Protein AF-A0A3B8RZ38-F1 (afdb_monomer)

Secondary structure (DSSP, 8-state):
---TT-----GGGGS--GGG------------S-TTHHHHHHHHHHTT-HHHHHHHHHHHHHHHHHHHHHHHHHIIIIIS-TTTT----HHHHHTT-SSS----TTS--

Nearest PDB structures (foldseek):
  1k7y-assembly1_A  TM=9.622E-01  e=1.529E-07  Escherichia coli
  6bm6-assembly1_A  TM=9.733E-01  e=4.211E-07  Escherichia coli K-12
  2o2k-assembly1_A  TM=9.780E-01  e=8.794E-06  Homo sapiens
  2o2k-assembly1_B  TM=9.761E-01  e=1.233E-05  Homo sapiens
  7pnw-assembly1_2  TM=3.526E-01  e=6.456E+00  Mus musculus

Mean predicted aligned error: 5.29 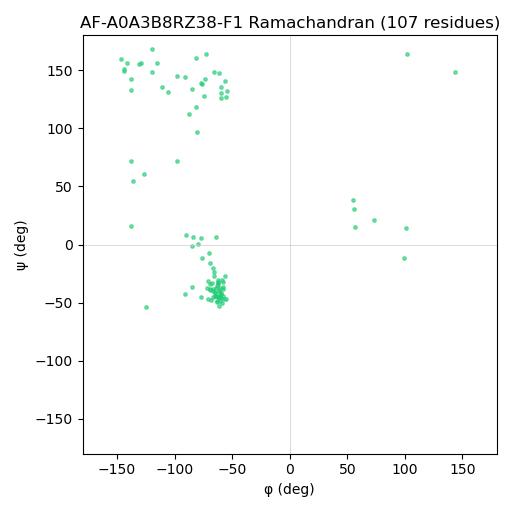Å

Sequence (109 aa):
EKAQDSHNLALADYIAPKESRLKDYIGAFAVTAGIGIERIVQQFEKDYDDYNSIMMKALADRLAEAFAEHLHELVRKKYWGYSSEENLSSDELIKETYQGIRPAPGYPA

Structure (mmCIF, N/CA/C/O backbone):
data_AF-A0A3B8RZ38-F1
#
_entry.id   AF-A0A3B8RZ38-F1
#
loop_
_atom_site.group_PDB
_atom_site.id
_atom_site.type_symbol
_atom_site.label_atom_id
_atom_site.label_alt_id
_atom_site.label_comp_id
_atom_site.label_asym_id
_atom_site.label_entity_id
_atom_site.label_seq_id
_atom_site.pdbx_PDB_ins_code
_atom_site.Cartn_x
_atom_site.Cartn_y
_atom_site.Cartn_z
_atom_site.occupancy
_atom_site.B_iso_or_equiv
_atom_site.auth_seq_id
_atom_site.auth_comp_id
_atom_site.auth_asym_id
_atom_site.auth_atom_id
_atom_site.pdbx_PDB_model_num
ATOM 1 N N . GLU A 1 1 ? 17.389 25.235 0.424 1.00 42.06 1 GLU A N 1
ATOM 2 C CA . GLU A 1 1 ? 18.098 25.403 -0.862 1.00 42.06 1 GLU A CA 1
ATOM 3 C C . GLU A 1 1 ? 17.928 24.136 -1.684 1.00 42.06 1 GLU A C 1
ATOM 5 O O . GLU A 1 1 ? 18.122 23.061 -1.130 1.00 42.06 1 GLU A O 1
ATOM 10 N N . LYS A 1 2 ? 17.509 24.228 -2.954 1.00 44.75 2 LYS A N 1
ATOM 11 C CA . LYS A 1 2 ? 17.605 23.084 -3.874 1.00 44.75 2 LYS A CA 1
ATOM 12 C C . LYS A 1 2 ? 19.077 22.939 -4.257 1.00 44.75 2 LYS A C 1
ATOM 14 O O . LYS A 1 2 ? 19.687 23.928 -4.660 1.00 44.75 2 LYS A O 1
ATOM 19 N N . ALA A 1 3 ? 19.642 21.743 -4.097 1.00 55.91 3 ALA A N 1
ATOM 20 C CA . ALA A 1 3 ? 20.973 21.442 -4.609 1.00 55.91 3 ALA A CA 1
ATOM 21 C C . ALA A 1 3 ? 21.002 21.731 -6.118 1.00 55.91 3 ALA A C 1
ATOM 23 O O . ALA A 1 3 ? 20.026 21.468 -6.819 1.00 55.91 3 ALA A O 1
ATOM 24 N N . GLN A 1 4 ? 22.109 22.294 -6.597 1.00 56.56 4 GLN A N 1
ATOM 25 C CA . GLN A 1 4 ? 22.269 22.950 -7.902 1.00 56.56 4 GLN A CA 1
ATOM 26 C C . GLN A 1 4 ? 22.102 22.024 -9.132 1.00 56.56 4 GLN A C 1
ATOM 28 O O . GLN A 1 4 ? 22.286 22.476 -10.255 1.00 56.56 4 GLN A O 1
ATOM 33 N N . ASP A 1 5 ? 21.705 20.766 -8.913 1.00 62.06 5 ASP A N 1
ATOM 34 C CA . ASP A 1 5 ? 21.563 19.693 -9.905 1.00 62.06 5 ASP A CA 1
ATOM 35 C C . ASP A 1 5 ? 20.274 18.854 -9.707 1.00 62.06 5 ASP A C 1
ATOM 37 O O . ASP A 1 5 ? 20.145 17.745 -10.219 1.00 62.06 5 ASP A O 1
ATOM 41 N N . SER A 1 6 ? 19.294 19.337 -8.923 1.00 70.88 6 SER A N 1
ATOM 42 C CA . SER A 1 6 ? 18.049 18.583 -8.698 1.00 70.88 6 SER A CA 1
ATOM 43 C C . SER A 1 6 ? 17.058 18.776 -9.851 1.00 70.88 6 SER A C 1
ATOM 45 O O . SER A 1 6 ? 16.563 19.888 -10.064 1.00 70.88 6 SER A O 1
ATOM 47 N N . HIS A 1 7 ? 16.702 17.697 -10.545 1.00 81.00 7 HIS A N 1
ATOM 48 C CA . HIS A 1 7 ? 15.596 17.698 -11.504 1.00 81.00 7 HIS A CA 1
ATOM 49 C C . HIS A 1 7 ? 14.260 18.035 -10.819 1.00 81.00 7 HIS A C 1
ATOM 51 O O . HIS A 1 7 ? 14.031 17.696 -9.657 1.00 81.00 7 HIS A O 1
ATOM 57 N N . ASN A 1 8 ? 13.357 18.702 -11.544 1.00 89.19 8 ASN A N 1
ATOM 58 C CA . ASN A 1 8 ? 11.964 18.817 -11.115 1.00 89.19 8 ASN A CA 1
ATOM 59 C C . ASN A 1 8 ? 11.260 17.514 -11.490 1.00 89.19 8 ASN A C 1
ATOM 61 O O . ASN A 1 8 ? 10.877 17.347 -12.642 1.00 89.19 8 ASN A O 1
ATOM 65 N N . LEU A 1 9 ? 11.160 16.601 -10.529 1.00 90.25 9 LEU A N 1
ATOM 66 C CA . LEU A 1 9 ? 10.584 15.279 -10.743 1.00 90.25 9 LEU A CA 1
ATOM 67 C C . LEU A 1 9 ? 9.055 15.343 -10.786 1.00 90.25 9 LEU A C 1
ATOM 69 O O . LEU A 1 9 ? 8.427 16.024 -9.971 1.00 90.25 9 LEU A O 1
ATOM 73 N N . ALA A 1 10 ? 8.466 14.587 -11.707 1.00 92.88 10 ALA A N 1
ATOM 74 C CA . ALA A 1 10 ? 7.059 14.218 -11.712 1.00 92.88 10 ALA A CA 1
ATOM 75 C C . ALA A 1 10 ? 6.929 1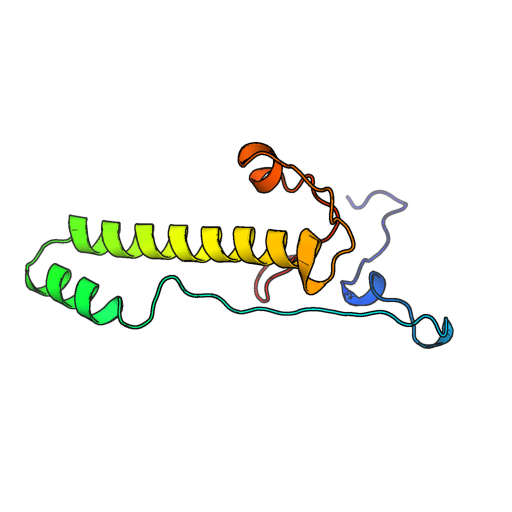2.689 -11.653 1.00 92.88 10 ALA A C 1
ATOM 77 O O . ALA A 1 10 ? 7.741 11.971 -12.226 1.00 92.88 10 ALA A O 1
ATOM 78 N N . LEU A 1 11 ? 5.865 12.165 -11.030 1.00 93.88 11 LEU A N 1
ATOM 79 C CA . LEU A 1 11 ? 5.622 10.711 -10.986 1.00 93.88 11 LEU A CA 1
ATOM 80 C C . LEU A 1 11 ? 5.557 10.065 -12.384 1.00 93.88 11 LEU A C 1
ATOM 82 O O . LEU A 1 11 ? 5.878 8.890 -12.536 1.00 93.88 11 LEU A O 1
ATOM 86 N N . ALA A 1 12 ? 5.162 10.835 -13.403 1.00 95.44 12 ALA A N 1
ATOM 87 C CA . ALA A 1 12 ? 5.132 10.3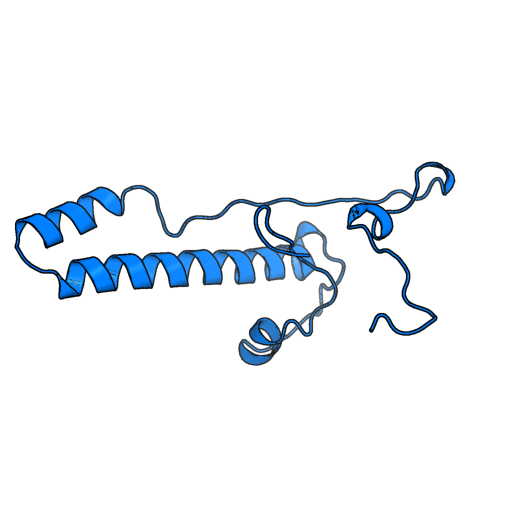84 -14.791 1.00 95.44 12 ALA A CA 1
ATOM 88 C C . ALA A 1 12 ? 6.529 10.078 -15.360 1.00 95.44 12 ALA A C 1
ATOM 90 O O . ALA A 1 12 ? 6.628 9.272 -16.280 1.00 95.44 12 ALA A O 1
ATOM 91 N N . ASP A 1 13 ? 7.593 10.665 -14.801 1.00 95.31 13 ASP A N 1
ATOM 92 C CA . ASP A 1 13 ? 8.969 10.483 -15.278 1.00 95.31 13 ASP A CA 1
ATOM 93 C C . ASP A 1 13 ? 9.494 9.058 -15.015 1.00 95.31 13 ASP A C 1
ATOM 95 O O . ASP A 1 13 ? 10.474 8.635 -15.626 1.00 95.31 13 ASP A O 1
ATOM 99 N N . TYR A 1 14 ? 8.830 8.297 -14.136 1.00 95.25 14 TYR A N 1
ATOM 100 C CA . TYR A 1 14 ? 9.139 6.890 -13.857 1.00 95.25 14 TYR A CA 1
ATOM 101 C C . TYR A 1 14 ? 8.475 5.902 -14.825 1.00 95.25 14 TYR A C 1
ATOM 103 O O . TYR A 1 14 ? 8.682 4.699 -14.686 1.00 95.25 14 TYR A O 1
ATOM 111 N N . ILE A 1 15 ? 7.679 6.387 -15.782 1.00 96.88 15 ILE A N 1
ATOM 112 C CA . ILE A 1 15 ? 7.031 5.569 -16.810 1.00 96.88 15 ILE A CA 1
ATOM 113 C C . ILE A 1 15 ? 7.666 5.882 -18.162 1.00 96.88 15 ILE A C 1
ATOM 115 O O . ILE A 1 15 ? 7.875 7.044 -18.514 1.00 96.88 15 ILE A O 1
ATOM 119 N N . ALA A 1 16 ? 7.953 4.845 -18.946 1.00 97.25 16 ALA A N 1
ATOM 120 C CA . ALA A 1 16 ? 8.578 4.996 -20.247 1.00 97.25 16 ALA A CA 1
ATOM 121 C C . ALA A 1 16 ? 7.763 5.951 -21.146 1.00 97.25 16 ALA A C 1
ATOM 123 O O . ALA A 1 16 ? 6.565 5.729 -21.369 1.00 97.25 16 ALA A O 1
ATOM 124 N N . PRO A 1 17 ? 8.395 6.997 -21.715 1.00 97.06 17 PRO A N 1
ATOM 125 C CA . PRO A 1 17 ? 7.700 7.933 -22.585 1.00 97.06 17 PRO A CA 1
ATOM 126 C C . PRO A 1 17 ? 7.242 7.217 -23.854 1.00 97.06 17 PRO A C 1
ATOM 128 O O . PRO A 1 17 ? 7.907 6.302 -24.352 1.00 97.06 17 PRO A O 1
ATOM 131 N N . LYS A 1 18 ? 6.114 7.648 -24.417 1.00 96.00 18 LYS A N 1
ATOM 132 C CA . LYS A 1 18 ? 5.475 6.986 -25.565 1.00 96.00 18 LYS A CA 1
ATOM 133 C C . LYS A 1 18 ? 6.406 6.891 -26.780 1.00 96.00 18 LYS A C 1
ATOM 135 O O . LYS A 1 18 ? 6.352 5.923 -27.539 1.00 96.00 18 LYS A O 1
ATOM 140 N N . GLU A 1 19 ? 7.282 7.873 -26.944 1.00 96.56 19 GLU A N 1
ATOM 141 C CA . GLU A 1 19 ? 8.268 7.979 -28.018 1.00 96.56 19 GLU A CA 1
ATOM 142 C C . GLU A 1 19 ? 9.336 6.878 -27.939 1.00 96.56 19 GLU A C 1
ATOM 144 O O . GLU A 1 19 ? 9.860 6.473 -28.977 1.00 96.56 19 GLU A O 1
ATOM 149 N N . SER A 1 20 ? 9.617 6.348 -26.739 1.00 96.56 20 SER A N 1
ATOM 150 C CA . SER A 1 20 ? 10.580 5.254 -26.531 1.00 96.56 20 SER A CA 1
ATOM 151 C C . SER A 1 20 ? 10.125 3.928 -27.145 1.00 96.56 20 SER A C 1
ATOM 153 O O . SER A 1 20 ? 10.947 3.045 -27.382 1.00 96.56 20 SER A O 1
ATOM 155 N N . ARG A 1 21 ? 8.815 3.779 -27.410 1.00 94.94 21 ARG A N 1
ATOM 156 C CA . ARG A 1 21 ? 8.164 2.540 -27.876 1.00 94.94 21 ARG A CA 1
ATOM 157 C C . ARG A 1 21 ? 8.378 1.334 -26.952 1.00 94.94 21 ARG A C 1
ATOM 159 O O . ARG A 1 21 ? 8.102 0.204 -27.358 1.00 94.94 21 ARG A O 1
ATOM 166 N N . LEU A 1 22 ? 8.840 1.560 -25.723 1.00 97.06 22 LEU A N 1
ATOM 167 C CA . LEU A 1 22 ? 8.898 0.536 -24.693 1.00 97.06 22 LEU A CA 1
ATOM 168 C C . LEU A 1 22 ? 7.486 0.266 -24.175 1.00 97.06 22 LEU A C 1
ATOM 170 O O . LEU A 1 22 ? 6.662 1.173 -24.052 1.00 97.06 22 LEU A O 1
ATOM 174 N N . LYS A 1 23 ? 7.197 -1.003 -23.891 1.00 97.19 23 LYS A N 1
ATOM 175 C CA . LYS A 1 23 ? 5.946 -1.391 -23.251 1.00 97.19 23 LYS A CA 1
ATOM 176 C C . LYS A 1 23 ? 6.139 -1.313 -21.744 1.00 97.19 23 LYS A C 1
ATOM 178 O O . LYS A 1 23 ? 6.879 -2.120 -21.190 1.00 97.19 23 LYS A O 1
ATOM 183 N N . ASP A 1 24 ? 5.454 -0.365 -21.127 1.00 98.00 24 ASP A N 1
ATOM 184 C CA . ASP A 1 24 ? 5.493 -0.133 -19.688 1.00 98.00 24 ASP A CA 1
ATOM 185 C C . ASP A 1 24 ? 4.098 -0.286 -19.067 1.00 98.00 24 ASP A C 1
ATOM 187 O O . ASP A 1 24 ? 3.095 -0.410 -19.782 1.00 98.00 24 ASP A O 1
ATOM 191 N N . TYR A 1 25 ? 4.038 -0.331 -17.740 1.00 97.69 25 TYR A N 1
ATOM 192 C CA . TYR A 1 25 ? 2.844 -0.679 -16.983 1.00 97.69 25 TYR A CA 1
ATOM 193 C C . TYR A 1 25 ? 2.715 0.187 -15.730 1.00 97.69 25 TYR A C 1
ATOM 195 O O . TYR A 1 25 ? 3.691 0.686 -15.182 1.00 97.69 25 TYR A O 1
ATOM 203 N N . ILE A 1 26 ? 1.484 0.327 -15.246 1.00 97.88 26 ILE A N 1
ATOM 204 C CA . ILE A 1 26 ? 1.171 0.950 -13.961 1.00 97.88 26 ILE A CA 1
ATOM 205 C C . ILE A 1 26 ? 0.089 0.123 -13.266 1.00 97.88 26 ILE A C 1
ATOM 207 O O . ILE A 1 26 ? -0.807 -0.413 -13.923 1.00 97.88 26 ILE A O 1
ATOM 211 N N . GLY A 1 27 ? 0.188 -0.001 -11.944 1.00 97.38 27 GLY A N 1
ATOM 212 C CA . GLY A 1 27 ? -0.786 -0.689 -11.100 1.00 97.38 27 GLY A CA 1
ATOM 213 C C . GLY A 1 27 ? -1.468 0.273 -10.130 1.00 97.38 27 GLY A C 1
ATOM 214 O O . GLY A 1 27 ? -0.914 1.313 -9.785 1.00 97.38 27 GLY A O 1
ATOM 215 N N . ALA A 1 28 ? -2.665 -0.090 -9.674 1.00 98.12 28 ALA A N 1
ATOM 216 C CA . ALA A 1 28 ? -3.394 0.626 -8.632 1.00 98.12 28 ALA A CA 1
ATOM 217 C C . ALA A 1 28 ? -4.148 -0.372 -7.746 1.00 98.12 28 ALA A C 1
ATOM 219 O O . ALA A 1 28 ? -4.549 -1.441 -8.213 1.00 98.12 28 ALA A O 1
ATOM 220 N N . PHE A 1 29 ? -4.359 -0.021 -6.479 1.00 97.50 29 PHE A N 1
ATOM 221 C CA . PHE A 1 29 ? -5.141 -0.826 -5.547 1.00 97.50 29 PHE A CA 1
ATOM 222 C C . PHE A 1 29 ? -5.903 0.050 -4.550 1.00 97.50 29 PHE A C 1
ATOM 224 O O . PHE A 1 29 ? -5.557 1.206 -4.320 1.00 97.50 29 PHE A O 1
ATOM 231 N N . ALA A 1 30 ? -6.938 -0.534 -3.951 1.00 97.06 30 ALA A N 1
ATOM 232 C CA . ALA A 1 30 ? -7.661 0.015 -2.815 1.00 97.06 30 ALA A CA 1
ATOM 233 C C . ALA A 1 30 ? -7.937 -1.128 -1.833 1.00 97.06 30 ALA A C 1
ATOM 235 O O . ALA A 1 30 ? -8.367 -2.207 -2.246 1.00 97.06 30 ALA A O 1
ATOM 236 N N . VAL A 1 31 ? -7.670 -0.900 -0.549 1.00 95.81 31 VAL A N 1
ATOM 237 C CA . VAL A 1 31 ? -7.842 -1.891 0.523 1.00 95.81 31 VAL A CA 1
ATOM 238 C C . VAL A 1 31 ? -8.654 -1.297 1.667 1.00 95.81 31 VAL A C 1
ATOM 240 O O . VAL A 1 31 ? -8.713 -0.083 1.847 1.00 95.81 31 VAL A O 1
ATOM 243 N N . THR A 1 32 ? -9.293 -2.166 2.442 1.00 94.44 32 THR A N 1
ATOM 244 C CA . THR A 1 32 ? -9.973 -1.817 3.691 1.00 94.44 32 THR A CA 1
ATOM 245 C C . THR A 1 32 ? -9.795 -2.960 4.685 1.00 94.44 32 THR A C 1
ATOM 247 O O . THR A 1 32 ? -9.728 -4.122 4.281 1.00 94.44 32 THR A O 1
ATOM 250 N N . ALA A 1 33 ? -9.748 -2.642 5.979 1.00 89.75 33 ALA A N 1
ATOM 251 C CA . ALA A 1 33 ? -9.751 -3.636 7.054 1.00 89.75 33 ALA A CA 1
ATOM 252 C C . ALA A 1 33 ? -11.101 -4.359 7.220 1.00 89.75 33 ALA A C 1
ATOM 254 O O . ALA A 1 33 ? -11.201 -5.313 7.987 1.00 89.75 33 ALA A O 1
ATOM 255 N N . GLY A 1 34 ? -12.137 -3.919 6.503 1.00 80.69 34 GLY A N 1
ATOM 256 C CA . GLY A 1 34 ? -13.450 -4.550 6.490 1.00 80.69 34 GLY A CA 1
ATOM 257 C C . GLY A 1 34 ? -14.572 -3.525 6.392 1.00 80.69 34 GLY A C 1
ATOM 258 O O . GLY A 1 34 ? -14.464 -2.404 6.882 1.00 80.69 34 GLY A O 1
ATOM 259 N N . ILE A 1 35 ? -15.670 -3.917 5.750 1.00 86.94 35 ILE A N 1
ATOM 260 C CA . ILE A 1 35 ? -16.878 -3.094 5.645 1.00 86.94 35 ILE A CA 1
ATOM 261 C C . ILE A 1 35 ? -17.722 -3.309 6.907 1.00 86.94 35 ILE A C 1
ATOM 263 O O . ILE A 1 35 ? -17.966 -4.452 7.291 1.00 86.94 35 ILE A O 1
ATOM 267 N N . GLY A 1 36 ? -18.217 -2.230 7.521 1.00 83.81 36 GLY A N 1
ATOM 268 C CA . GLY A 1 36 ? -19.185 -2.308 8.622 1.00 83.81 36 GLY A CA 1
ATOM 269 C C . GLY A 1 36 ? -18.603 -2.128 10.023 1.00 83.81 36 GLY A C 1
ATOM 270 O O . GLY A 1 36 ? -19.299 -2.392 11.007 1.00 83.81 36 GLY A O 1
ATOM 271 N N . ILE A 1 37 ? -17.364 -1.644 10.134 1.00 88.94 37 ILE A N 1
ATOM 272 C CA . ILE A 1 37 ? -16.768 -1.252 11.416 1.00 88.94 37 ILE A CA 1
ATOM 273 C C . ILE A 1 37 ? -17.573 -0.158 12.122 1.00 88.94 37 ILE A C 1
ATOM 275 O O . ILE A 1 37 ? -17.649 -0.132 13.350 1.00 88.94 37 ILE A O 1
ATOM 279 N N . GLU A 1 38 ? -18.237 0.705 11.357 1.00 89.31 38 GLU A N 1
ATOM 280 C CA . GLU A 1 38 ? -19.023 1.827 11.858 1.00 89.31 38 GLU A CA 1
ATOM 281 C C . GLU A 1 38 ? -20.115 1.347 12.810 1.00 89.31 38 GLU A C 1
ATOM 283 O O . GLU A 1 38 ? -20.359 1.970 13.837 1.00 89.31 38 GLU A O 1
ATOM 288 N N . ARG A 1 39 ? -20.736 0.197 12.515 1.00 91.06 39 ARG A N 1
ATOM 289 C CA . ARG A 1 39 ? -21.775 -0.380 13.373 1.00 91.06 39 ARG A CA 1
ATOM 290 C C . ARG A 1 39 ? -21.216 -0.831 14.723 1.00 91.06 39 ARG A C 1
ATOM 292 O O . ARG A 1 39 ? -21.895 -0.679 15.733 1.00 91.06 39 ARG A O 1
ATOM 299 N N . ILE A 1 40 ? -20.010 -1.394 14.734 1.00 90.06 40 ILE A N 1
ATOM 300 C CA . ILE A 1 40 ? -19.344 -1.876 15.951 1.00 90.06 40 ILE A CA 1
ATOM 301 C C . ILE A 1 40 ? -18.919 -0.682 16.809 1.00 90.06 40 ILE A C 1
ATOM 303 O O . ILE A 1 40 ? -19.229 -0.626 17.994 1.00 90.06 40 ILE A O 1
ATOM 307 N N . VAL A 1 41 ? -18.291 0.313 16.185 1.00 92.56 41 VAL A N 1
ATOM 308 C CA . VAL A 1 41 ? -17.908 1.576 16.826 1.00 92.56 41 VAL A CA 1
ATOM 309 C C . VAL A 1 41 ? -19.118 2.279 17.440 1.00 92.56 41 VAL A C 1
ATOM 311 O O . VAL A 1 41 ? -19.070 2.667 18.602 1.00 92.56 41 VAL A O 1
ATOM 314 N N . GLN A 1 42 ? -20.222 2.391 16.697 1.00 93.62 42 GLN A N 1
ATOM 315 C CA . GLN A 1 42 ? -21.452 3.008 17.196 1.00 93.62 42 GLN A CA 1
ATOM 316 C C . GLN A 1 42 ? -22.052 2.249 18.382 1.00 93.62 42 GLN A C 1
ATOM 318 O O . GLN A 1 42 ? -22.718 2.860 19.212 1.00 93.62 42 GLN A O 1
ATOM 323 N N . GLN A 1 43 ? -21.866 0.927 18.455 1.00 94.81 43 GLN A N 1
ATOM 324 C CA . GLN A 1 43 ? -22.309 0.149 19.608 1.00 94.81 43 GLN A CA 1
ATOM 325 C C . GLN A 1 43 ? -21.469 0.496 20.843 1.00 94.81 43 GLN A C 1
ATOM 327 O O . GLN A 1 43 ? -22.045 0.836 21.869 1.00 94.81 43 GLN A O 1
ATOM 332 N N . PHE A 1 44 ? -20.137 0.521 20.720 1.00 95.62 44 PHE A N 1
ATOM 333 C CA . PHE A 1 44 ? -19.256 0.933 21.819 1.00 95.62 44 PHE A CA 1
ATOM 334 C C . PHE A 1 44 ? -19.533 2.367 22.288 1.00 95.62 44 PHE A C 1
ATOM 336 O O . PHE A 1 44 ? -19.626 2.613 23.485 1.00 95.62 44 PHE A O 1
ATOM 343 N N . GLU A 1 45 ? -19.756 3.301 21.362 1.00 93.31 45 GLU A N 1
ATOM 344 C CA . GLU A 1 45 ? -20.100 4.691 21.696 1.00 93.31 45 GLU A CA 1
ATOM 345 C C . GLU A 1 45 ? -21.448 4.797 22.433 1.00 93.31 45 GLU A C 1
ATOM 347 O O . GLU A 1 45 ? -21.581 5.589 23.364 1.00 93.31 45 GLU A O 1
ATOM 352 N N . LYS A 1 46 ? -22.447 3.982 22.065 1.00 96.12 46 LYS A N 1
ATOM 353 C CA . LYS A 1 46 ? -23.741 3.924 22.774 1.00 96.12 46 LYS A CA 1
ATOM 354 C C . LYS A 1 46 ? -23.624 3.346 24.178 1.00 96.12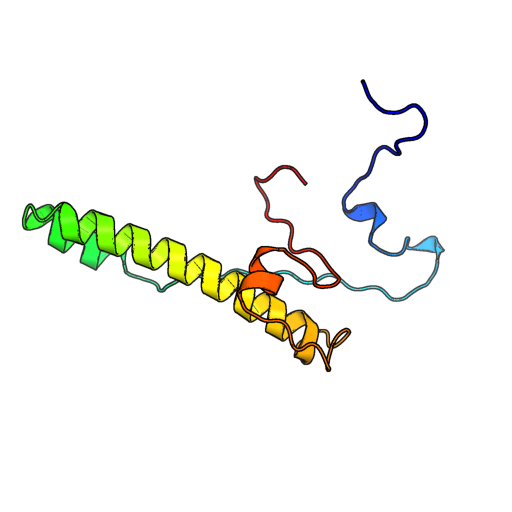 46 LYS A C 1
ATOM 356 O O . LYS A 1 46 ? -24.371 3.762 25.061 1.00 96.12 46 LYS A O 1
ATOM 361 N N . ASP A 1 47 ? -22.703 2.412 24.365 1.00 97.25 47 ASP A N 1
ATOM 362 C CA . ASP A 1 47 ? -22.442 1.768 25.649 1.00 97.25 47 ASP A CA 1
ATOM 363 C C . ASP A 1 47 ? -21.478 2.595 26.530 1.00 97.25 47 ASP A C 1
ATOM 365 O O . ASP A 1 47 ? -21.103 2.149 27.613 1.00 97.25 47 ASP A O 1
ATOM 369 N N . TYR A 1 48 ? -21.110 3.814 26.095 1.00 96.56 48 TYR A N 1
ATOM 370 C CA . TYR A 1 48 ? -20.124 4.700 26.734 1.00 96.56 48 TYR A CA 1
ATOM 371 C C . TYR A 1 48 ? -18.743 4.043 26.921 1.00 96.56 48 TYR A C 1
ATOM 373 O O . TYR A 1 48 ? -18.004 4.348 27.857 1.00 96.56 48 TYR A O 1
ATOM 381 N N . ASP A 1 49 ? -18.392 3.134 26.012 1.00 96.88 49 ASP A N 1
ATOM 382 C CA . ASP A 1 49 ? -17.126 2.410 25.977 1.00 96.88 49 ASP A CA 1
ATOM 383 C C . ASP A 1 49 ? -16.153 3.066 24.985 1.00 96.88 49 ASP A C 1
ATOM 385 O O . ASP A 1 49 ? -15.861 2.567 23.890 1.00 96.88 49 ASP A O 1
ATOM 389 N N . ASP A 1 50 ? -15.648 4.237 25.370 1.00 95.38 50 ASP A N 1
ATOM 390 C CA . ASP A 1 50 ? -14.736 5.022 24.534 1.00 95.38 50 ASP A CA 1
ATOM 391 C C . ASP A 1 50 ? -13.426 4.277 24.243 1.00 95.38 50 ASP A C 1
ATOM 393 O O . ASP A 1 50 ? -12.858 4.409 23.155 1.00 95.38 50 ASP A O 1
ATOM 397 N N . TYR A 1 51 ? -12.953 3.457 25.190 1.00 97.31 51 TYR A N 1
ATOM 398 C CA . TYR A 1 51 ? -11.727 2.679 25.025 1.00 97.31 51 TYR A CA 1
ATOM 399 C C . TYR A 1 51 ? -11.852 1.703 23.859 1.00 97.31 51 TYR A C 1
ATOM 401 O O . TYR A 1 51 ? -11.012 1.725 22.956 1.00 97.31 51 TYR A O 1
ATOM 409 N N . ASN A 1 52 ? -12.905 0.881 23.836 1.00 96.38 52 ASN A N 1
ATOM 410 C CA . ASN A 1 52 ? -13.082 -0.083 22.756 1.00 96.38 52 ASN A CA 1
ATOM 411 C C . ASN A 1 52 ? -13.460 0.592 21.433 1.00 96.38 52 ASN A C 1
ATOM 413 O O . ASN A 1 52 ? -13.020 0.128 20.380 1.00 96.38 52 ASN A O 1
ATOM 417 N N . SER A 1 53 ? -14.176 1.723 21.456 1.00 94.94 53 SER A N 1
ATOM 418 C CA . SER A 1 53 ? -14.415 2.529 20.247 1.00 94.94 53 SER A CA 1
ATOM 419 C C . SER A 1 53 ? -13.102 3.002 19.608 1.00 94.94 53 SER A C 1
ATOM 421 O O . SER A 1 53 ? -12.876 2.795 18.410 1.00 94.94 53 SER A O 1
ATOM 423 N N . ILE A 1 54 ? -12.201 3.589 20.403 1.00 95.00 54 ILE A N 1
ATOM 424 C CA . ILE A 1 54 ? -10.891 4.061 19.933 1.00 95.00 54 ILE A CA 1
ATOM 425 C C . ILE A 1 54 ? -10.014 2.883 19.507 1.00 95.00 54 ILE A C 1
ATOM 427 O O . ILE A 1 54 ? -9.413 2.926 18.433 1.00 95.00 54 ILE A O 1
ATOM 431 N N . MET A 1 55 ? -9.969 1.816 20.309 1.00 95.94 55 MET A N 1
ATOM 432 C CA . MET A 1 55 ? -9.174 0.625 20.013 1.00 95.94 55 MET A CA 1
ATOM 433 C C . MET A 1 55 ? -9.604 -0.018 18.693 1.00 95.94 55 MET A C 1
ATOM 435 O O . MET A 1 55 ? -8.761 -0.368 17.871 1.00 95.94 55 MET A O 1
ATOM 439 N N . MET A 1 56 ? -10.911 -0.122 18.445 1.00 93.94 56 MET A N 1
ATOM 440 C CA . MET A 1 56 ? -11.433 -0.699 17.209 1.00 93.94 56 MET A CA 1
ATOM 441 C C . MET A 1 56 ? -11.045 0.144 15.986 1.00 93.94 56 MET A C 1
ATOM 443 O O . MET A 1 56 ? -10.581 -0.402 14.985 1.00 93.94 56 MET A O 1
ATOM 447 N N . LYS A 1 57 ? -11.160 1.477 16.075 1.00 92.81 57 LYS A N 1
ATOM 448 C CA . LYS A 1 57 ? -10.705 2.392 15.011 1.00 92.81 57 LYS A CA 1
ATOM 449 C C . LYS A 1 57 ? -9.204 2.237 14.747 1.00 92.81 57 LYS A C 1
ATOM 451 O O . LYS A 1 57 ? -8.804 2.101 13.594 1.00 92.81 57 LYS A O 1
ATOM 456 N N . ALA A 1 58 ? -8.391 2.195 15.804 1.00 94.94 58 ALA A N 1
ATOM 457 C CA . ALA A 1 58 ? -6.944 2.036 15.694 1.00 94.94 58 ALA A CA 1
ATOM 458 C C . ALA A 1 58 ? -6.558 0.698 15.047 1.00 94.94 58 ALA A C 1
ATOM 460 O O . ALA A 1 58 ? -5.736 0.665 14.136 1.00 94.94 58 ALA A O 1
ATOM 461 N N . LEU A 1 59 ? -7.177 -0.409 15.464 1.00 94.75 59 LEU A N 1
ATOM 462 C CA . LEU A 1 59 ? -6.920 -1.725 14.877 1.00 94.75 59 LEU A CA 1
ATOM 463 C C . LEU A 1 59 ? -7.274 -1.770 13.391 1.00 94.75 59 LEU A C 1
ATOM 465 O O . LEU A 1 59 ? -6.527 -2.342 12.604 1.00 94.75 59 LEU A O 1
ATOM 469 N N . ALA A 1 60 ? -8.388 -1.161 12.995 1.00 93.88 60 ALA A N 1
ATOM 470 C CA . ALA A 1 60 ? -8.795 -1.136 11.597 1.00 93.88 60 ALA A CA 1
ATOM 471 C C . ALA A 1 60 ? -7.844 -0.327 10.721 1.00 93.88 60 ALA A C 1
ATOM 473 O O . ALA A 1 60 ? -7.506 -0.758 9.625 1.00 93.88 60 ALA A O 1
ATOM 474 N N . ASP A 1 61 ? -7.362 0.800 11.225 1.00 94.00 61 ASP A N 1
ATOM 475 C CA . ASP A 1 61 ? -6.336 1.586 10.556 1.00 94.00 61 ASP A CA 1
ATOM 476 C C . ASP A 1 61 ? -5.038 0.773 10.370 1.00 94.00 61 ASP A C 1
ATOM 478 O O . ASP A 1 61 ? -4.549 0.614 9.250 1.00 94.00 61 ASP A O 1
ATOM 482 N N . ARG A 1 62 ? -4.554 0.112 11.433 1.00 96.00 62 ARG A N 1
ATOM 483 C CA . ARG A 1 62 ? -3.372 -0.767 11.354 1.00 96.00 62 ARG A CA 1
ATOM 484 C C . ARG A 1 62 ? -3.565 -1.945 10.393 1.00 96.00 62 ARG A C 1
ATOM 486 O O . ARG A 1 62 ? -2.637 -2.305 9.675 1.00 96.00 62 ARG A O 1
ATOM 493 N N . LEU A 1 63 ? -4.754 -2.546 10.358 1.00 95.94 63 LEU A N 1
ATOM 494 C CA . LEU A 1 63 ? -5.079 -3.647 9.445 1.00 95.94 63 LEU A CA 1
ATOM 495 C C . LEU A 1 63 ? -5.161 -3.189 7.985 1.00 95.94 63 LEU A C 1
ATOM 497 O O . LEU A 1 63 ? -4.723 -3.920 7.097 1.00 95.94 63 LEU A O 1
ATOM 501 N N . ALA A 1 64 ? -5.699 -1.996 7.725 1.00 95.62 64 ALA A N 1
ATOM 502 C CA . ALA A 1 64 ? -5.762 -1.438 6.380 1.00 95.62 64 ALA A CA 1
ATOM 503 C C . ALA A 1 64 ? -4.352 -1.159 5.835 1.00 95.62 64 ALA A C 1
ATOM 505 O O . ALA A 1 64 ? -4.048 -1.547 4.705 1.00 95.62 64 ALA A O 1
ATOM 506 N N . GLU A 1 65 ? -3.470 -0.575 6.652 1.00 95.12 65 GLU A N 1
ATOM 507 C CA . GLU A 1 65 ? -2.062 -0.370 6.293 1.00 95.12 65 GLU A CA 1
ATOM 508 C C . GLU A 1 65 ? -1.314 -1.694 6.092 1.00 95.12 65 GLU A C 1
ATOM 510 O O . GLU A 1 65 ? -0.616 -1.864 5.092 1.00 95.12 65 GLU A O 1
ATOM 515 N N . ALA A 1 66 ? -1.504 -2.667 6.989 1.00 96.12 66 ALA A N 1
ATOM 516 C CA . ALA A 1 66 ? -0.889 -3.985 6.853 1.00 96.12 66 ALA A CA 1
ATOM 517 C C . ALA A 1 66 ? -1.333 -4.696 5.564 1.00 96.12 66 ALA A C 1
ATOM 519 O O . ALA A 1 66 ? -0.526 -5.352 4.902 1.00 96.12 66 ALA A O 1
ATOM 520 N N . PHE A 1 67 ? -2.600 -4.542 5.165 1.00 97.31 67 PHE A N 1
ATOM 521 C CA . PHE A 1 67 ? -3.082 -5.083 3.897 1.00 97.31 67 PHE A CA 1
ATOM 522 C C . PHE A 1 67 ? -2.466 -4.337 2.704 1.00 97.31 67 PHE A C 1
ATOM 524 O O . PHE A 1 67 ? -2.071 -4.974 1.731 1.00 97.31 67 PHE A O 1
ATOM 531 N N . ALA A 1 68 ? -2.310 -3.014 2.772 1.00 97.31 68 ALA A N 1
ATOM 532 C CA . ALA A 1 68 ? -1.614 -2.271 1.721 1.00 97.31 68 ALA A CA 1
ATOM 533 C C . ALA A 1 68 ? -0.171 -2.779 1.527 1.00 97.31 68 ALA A C 1
ATOM 535 O O . ALA A 1 68 ? 0.235 -3.022 0.389 1.00 97.31 68 ALA A O 1
ATOM 536 N N . GLU A 1 69 ? 0.571 -3.012 2.615 1.00 97.19 69 GLU A N 1
ATOM 537 C CA . GLU A 1 69 ? 1.935 -3.560 2.566 1.00 97.19 69 GLU A CA 1
ATOM 538 C C . GLU A 1 69 ? 1.960 -4.976 1.980 1.00 97.19 69 GLU A C 1
ATOM 540 O O . GLU A 1 69 ? 2.702 -5.254 1.037 1.00 97.19 69 GLU A O 1
ATOM 545 N N . HIS A 1 70 ? 1.096 -5.862 2.481 1.00 97.19 70 HIS A N 1
ATOM 546 C CA . HIS A 1 70 ? 1.047 -7.247 2.024 1.00 97.19 70 HIS A CA 1
ATOM 547 C C . HIS A 1 70 ? 0.614 -7.364 0.557 1.00 97.19 70 HIS A C 1
ATOM 549 O O . HIS A 1 70 ? 1.186 -8.134 -0.215 1.00 97.19 70 HIS A O 1
ATOM 555 N N . LEU A 1 71 ? -0.384 -6.582 0.133 1.00 98.06 71 LEU A N 1
ATOM 556 C CA . LEU A 1 71 ? -0.807 -6.559 -1.262 1.00 98.06 71 LEU A CA 1
ATOM 557 C C . LEU A 1 71 ? 0.309 -6.020 -2.158 1.00 98.06 71 LEU A C 1
ATOM 559 O O . LEU A 1 71 ? 0.533 -6.576 -3.233 1.00 98.06 71 LEU A O 1
ATOM 563 N N . HIS A 1 72 ? 1.026 -4.982 -1.722 1.00 98.25 72 HIS A N 1
ATOM 564 C CA . HIS A 1 72 ? 2.171 -4.473 -2.464 1.00 98.25 72 HIS A CA 1
ATOM 565 C C . HIS A 1 72 ? 3.260 -5.547 -2.600 1.00 98.25 72 HIS A C 1
ATOM 567 O O . HIS A 1 72 ? 3.714 -5.789 -3.715 1.00 98.25 72 HIS A O 1
ATOM 573 N N . GLU A 1 73 ? 3.592 -6.274 -1.530 1.00 97.94 73 GLU A N 1
ATOM 574 C CA . GLU A 1 73 ? 4.516 -7.418 -1.571 1.00 97.94 73 GLU A CA 1
ATOM 575 C C . GLU A 1 73 ? 4.078 -8.478 -2.603 1.00 97.94 73 GLU A C 1
ATOM 577 O O . GLU A 1 73 ? 4.863 -8.898 -3.458 1.00 97.94 73 GLU A O 1
ATOM 582 N N . LEU A 1 74 ? 2.793 -8.859 -2.607 1.00 98.19 74 LEU A N 1
ATOM 583 C CA . LEU A 1 74 ? 2.237 -9.787 -3.598 1.00 98.19 74 LEU A CA 1
ATOM 584 C C . LEU A 1 74 ? 2.306 -9.237 -5.028 1.00 98.19 74 LEU A C 1
ATOM 586 O O . LEU A 1 74 ? 2.513 -10.003 -5.972 1.00 98.19 74 LEU A O 1
ATOM 590 N N . VAL A 1 75 ? 2.129 -7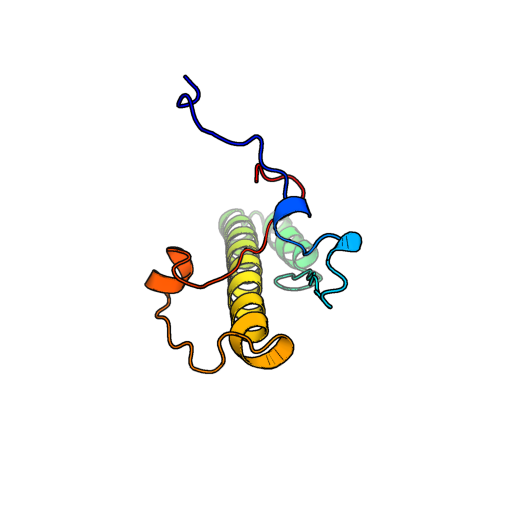.929 -5.219 1.00 98.38 75 VAL A N 1
ATOM 591 C CA . VAL A 1 75 ? 2.296 -7.292 -6.530 1.00 98.38 75 VAL A CA 1
ATOM 592 C C . VAL A 1 75 ? 3.740 -7.435 -6.999 1.00 98.38 75 VAL A C 1
ATOM 594 O O . VAL A 1 75 ? 3.952 -7.927 -8.109 1.00 98.38 75 VAL A O 1
ATOM 597 N N . ARG A 1 76 ? 4.727 -7.114 -6.157 1.00 98.25 76 ARG A N 1
ATOM 598 C CA . ARG A 1 76 ? 6.152 -7.234 -6.511 1.00 98.25 76 ARG A CA 1
ATOM 599 C C . ARG A 1 76 ? 6.552 -8.671 -6.841 1.00 98.25 76 ARG A C 1
ATOM 601 O O . ARG A 1 76 ? 7.219 -8.905 -7.850 1.00 98.25 76 ARG A O 1
ATOM 608 N N . LYS A 1 77 ? 6.095 -9.633 -6.034 1.00 98.19 77 LYS A N 1
ATOM 609 C CA . LYS A 1 77 ? 6.506 -11.045 -6.124 1.00 98.19 77 LYS A CA 1
ATOM 610 C C . LYS A 1 77 ? 5.719 -11.863 -7.140 1.00 98.19 77 LYS A C 1
ATOM 612 O O . LYS A 1 77 ? 6.287 -12.745 -7.775 1.00 98.19 77 LYS A O 1
ATOM 617 N N . LYS A 1 78 ? 4.414 -11.609 -7.285 1.00 97.62 78 LYS A N 1
ATOM 618 C CA . LYS A 1 78 ? 3.494 -12.506 -8.005 1.00 97.62 78 LYS A CA 1
ATOM 619 C C . LYS A 1 78 ? 2.722 -11.840 -9.137 1.00 97.62 78 LYS A C 1
ATOM 621 O O . LYS A 1 78 ? 2.712 -12.382 -10.236 1.00 97.62 78 LYS A O 1
ATOM 626 N N . TYR A 1 79 ? 2.016 -10.737 -8.879 1.00 97.94 79 TYR A N 1
ATOM 627 C CA . TYR A 1 79 ? 1.112 -10.171 -9.894 1.00 97.94 79 TYR A CA 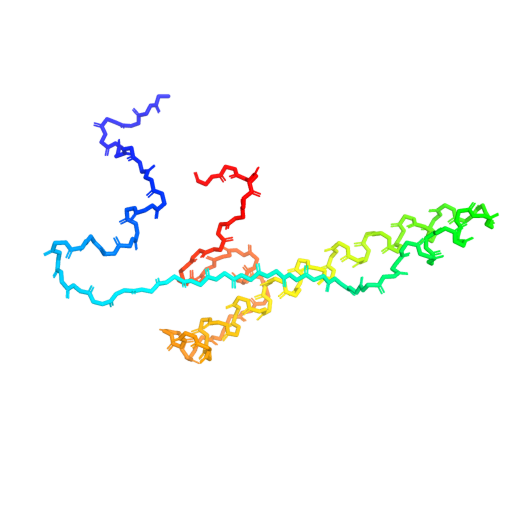1
ATOM 628 C C . TYR A 1 79 ? 1.865 -9.404 -10.982 1.00 97.94 79 TYR A C 1
ATOM 630 O O . TYR A 1 79 ? 1.583 -9.585 -12.162 1.00 97.94 79 TYR A O 1
ATOM 638 N N . TRP A 1 80 ? 2.823 -8.570 -10.579 1.00 98.06 80 TRP A N 1
ATOM 639 C CA . TRP A 1 80 ? 3.768 -7.918 -11.482 1.00 98.06 80 TRP A CA 1
ATOM 640 C C . TRP A 1 80 ? 5.022 -8.776 -11.646 1.00 98.06 80 TRP A C 1
ATOM 642 O O . TRP A 1 80 ? 5.500 -8.962 -12.761 1.00 98.06 80 TRP A O 1
ATOM 652 N N . GLY A 1 81 ? 5.519 -9.344 -10.542 1.00 97.31 81 GLY A N 1
ATOM 653 C CA . GLY A 1 81 ? 6.526 -10.407 -10.574 1.00 97.31 81 GLY A CA 1
ATOM 654 C C . GLY A 1 81 ? 7.935 -9.958 -10.959 1.00 97.31 81 GLY A C 1
ATOM 655 O O . GLY A 1 81 ? 8.733 -10.785 -11.387 1.00 97.31 81 GLY A O 1
ATOM 656 N N . TYR A 1 82 ? 8.262 -8.671 -10.819 1.00 97.44 82 TYR A N 1
ATOM 657 C CA . TYR A 1 82 ? 9.619 -8.179 -11.082 1.00 97.44 82 TYR A CA 1
ATOM 658 C C . TYR A 1 82 ? 10.617 -8.520 -9.963 1.00 97.44 82 TYR A C 1
ATOM 660 O O . TYR A 1 82 ? 11.817 -8.359 -10.159 1.00 97.44 82 TYR A O 1
ATOM 668 N N . SER A 1 83 ? 10.135 -8.990 -8.806 1.00 96.88 83 SER A N 1
ATOM 669 C CA . SER A 1 83 ? 10.949 -9.343 -7.637 1.00 96.88 83 SER A CA 1
ATOM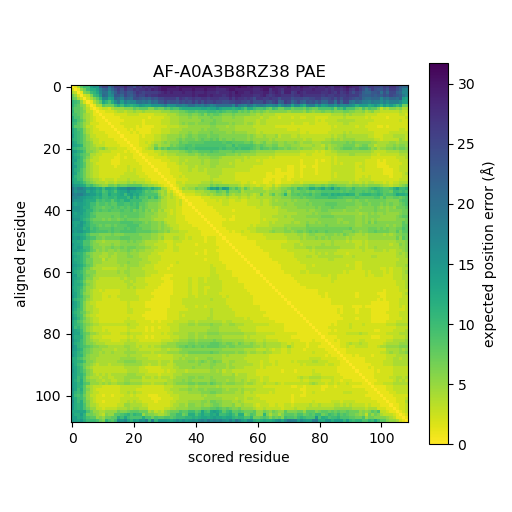 670 C C . SER A 1 83 ? 10.484 -10.677 -7.031 1.00 96.88 83 SER A C 1
ATOM 672 O O . SER A 1 83 ? 10.106 -10.753 -5.866 1.00 96.88 83 SER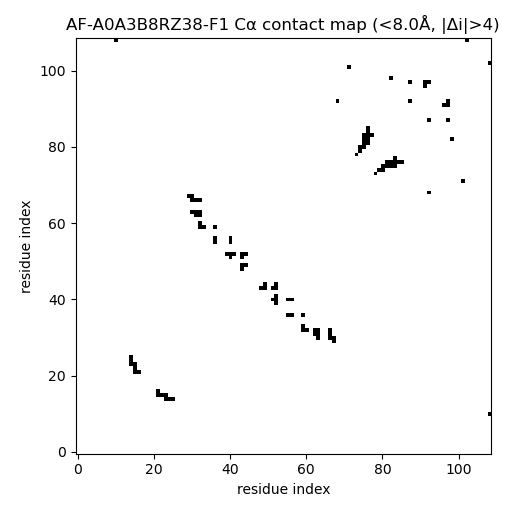 A O 1
ATOM 674 N N . SER A 1 84 ? 10.420 -11.747 -7.833 1.00 96.56 84 SER A N 1
ATOM 675 C CA . SER A 1 84 ? 9.840 -13.038 -7.410 1.00 96.56 84 SER A CA 1
ATOM 676 C C . SER A 1 84 ? 10.571 -13.707 -6.240 1.00 96.56 84 SER A C 1
ATOM 678 O O . SER A 1 84 ? 9.933 -14.362 -5.419 1.00 96.56 84 SER A O 1
ATOM 680 N N . GLU A 1 85 ? 11.887 -13.507 -6.148 1.00 96.88 85 GLU A N 1
ATOM 681 C CA . GLU A 1 85 ? 12.756 -14.076 -5.106 1.00 96.88 85 GLU A CA 1
ATOM 682 C C . GLU A 1 85 ? 12.888 -13.167 -3.868 1.00 96.88 85 GLU A C 1
ATOM 684 O O . GLU A 1 85 ? 13.718 -13.416 -2.994 1.00 96.88 85 GLU A O 1
ATOM 689 N N . GLU A 1 86 ? 12.098 -12.090 -3.782 1.00 96.19 86 GLU A N 1
ATOM 690 C CA . GLU A 1 86 ? 12.122 -11.171 -2.644 1.00 96.19 86 GLU A CA 1
ATOM 691 C C . GLU A 1 86 ? 11.775 -11.889 -1.333 1.00 96.19 86 GLU A C 1
ATOM 693 O O . GLU A 1 86 ? 10.712 -12.505 -1.191 1.00 96.19 86 GLU A O 1
ATOM 698 N N . ASN A 1 87 ? 12.651 -11.749 -0.340 1.00 96.06 87 ASN A N 1
ATOM 699 C CA . ASN A 1 87 ? 12.470 -12.314 0.990 1.00 96.06 87 ASN A CA 1
ATOM 700 C C . ASN A 1 87 ? 12.890 -11.298 2.059 1.00 96.06 87 ASN A C 1
ATOM 702 O O . ASN A 1 87 ? 13.951 -11.427 2.667 1.00 96.06 87 ASN A O 1
ATOM 706 N N . LEU A 1 88 ? 12.074 -10.255 2.223 1.00 96.44 88 LEU A N 1
ATOM 707 C CA . LEU A 1 88 ? 12.293 -9.187 3.195 1.00 96.44 88 LEU A CA 1
ATOM 708 C C . LEU A 1 88 ? 11.603 -9.505 4.523 1.00 96.44 88 LEU A C 1
ATOM 710 O O . LEU A 1 88 ? 10.503 -10.056 4.564 1.00 96.44 88 LEU A O 1
ATOM 714 N N . SER A 1 89 ? 12.243 -9.117 5.618 1.00 96.44 89 SER A N 1
ATOM 715 C CA . SER A 1 89 ? 11.630 -9.092 6.943 1.00 96.44 89 SER A CA 1
ATOM 716 C C . SER A 1 89 ? 10.614 -7.950 7.075 1.00 96.44 89 SER A C 1
ATOM 718 O O . SER A 1 89 ? 10.624 -6.987 6.310 1.00 96.44 89 SER A O 1
ATOM 720 N N . SER A 1 90 ? 9.758 -8.011 8.100 1.00 91.50 90 SER A N 1
ATOM 721 C CA . SER A 1 90 ? 8.801 -6.929 8.377 1.00 91.50 90 SER A CA 1
ATOM 722 C C . SER A 1 90 ? 9.488 -5.576 8.604 1.00 91.50 90 SER A C 1
ATOM 724 O O . SER A 1 90 ? 8.966 -4.552 8.173 1.00 91.50 90 SER A O 1
ATOM 726 N N . ASP A 1 91 ? 10.657 -5.559 9.250 1.00 95.94 91 ASP A N 1
ATOM 727 C CA . ASP A 1 91 ? 11.415 -4.325 9.497 1.00 95.94 91 ASP A CA 1
ATOM 728 C C . ASP A 1 91 ? 11.990 -3.735 8.204 1.00 95.94 91 ASP A C 1
ATOM 730 O O . ASP A 1 91 ? 12.093 -2.518 8.061 1.00 95.94 91 ASP A O 1
ATOM 734 N N . GLU A 1 92 ? 12.373 -4.589 7.257 1.00 95.38 92 GLU A N 1
ATOM 735 C CA . GLU A 1 92 ? 12.842 -4.177 5.932 1.00 95.38 92 GLU A CA 1
ATOM 736 C C . GLU A 1 92 ? 11.696 -3.643 5.066 1.00 95.38 92 GLU A C 1
ATOM 738 O O . GLU A 1 92 ? 11.871 -2.632 4.387 1.00 95.38 92 GLU A O 1
ATOM 743 N N . LEU A 1 93 ? 10.503 -4.245 5.161 1.00 94.19 93 LEU A N 1
ATOM 744 C CA . LEU A 1 93 ? 9.294 -3.722 4.517 1.00 94.19 93 LEU A CA 1
ATOM 745 C C . LEU A 1 93 ? 8.935 -2.324 5.038 1.00 94.19 93 LEU A C 1
ATOM 747 O O . LEU A 1 93 ? 8.695 -1.425 4.239 1.00 94.19 93 LEU A O 1
ATOM 751 N N . ILE A 1 94 ? 8.976 -2.109 6.359 1.00 92.44 94 ILE A N 1
ATOM 752 C CA . ILE A 1 94 ? 8.722 -0.791 6.976 1.00 92.44 94 ILE A CA 1
ATOM 753 C C . ILE A 1 94 ? 9.756 0.253 6.528 1.00 92.44 94 ILE A C 1
ATOM 755 O O . ILE A 1 94 ? 9.430 1.428 6.388 1.00 92.44 94 ILE A O 1
ATOM 759 N N . LYS A 1 95 ? 11.006 -0.166 6.301 1.00 94.75 95 LYS A N 1
ATOM 760 C CA . LYS A 1 95 ? 12.084 0.692 5.780 1.00 94.75 95 LYS A CA 1
ATOM 761 C C . LYS A 1 95 ? 12.030 0.892 4.264 1.00 94.75 95 LYS A C 1
ATOM 763 O O . LYS A 1 95 ? 12.912 1.558 3.730 1.00 94.75 95 LYS A O 1
ATOM 768 N N . GLU A 1 96 ? 11.043 0.303 3.591 1.00 94.50 96 GLU A N 1
ATOM 769 C CA . GLU A 1 96 ? 10.831 0.396 2.146 1.00 94.50 96 GLU A CA 1
ATOM 770 C C . GLU A 1 96 ? 12.064 -0.019 1.325 1.00 94.50 96 GLU A C 1
ATOM 772 O O . GLU A 1 96 ? 12.376 0.572 0.296 1.00 94.50 96 GLU A O 1
ATOM 777 N N . THR A 1 97 ? 12.792 -1.051 1.768 1.00 94.88 97 THR A N 1
ATOM 778 C CA . THR A 1 97 ? 14.034 -1.494 1.103 1.00 94.88 97 THR A CA 1
ATOM 779 C C . THR A 1 97 ? 13.804 -2.301 -0.182 1.00 94.88 97 THR A C 1
ATOM 781 O O . THR A 1 97 ? 14.755 -2.821 -0.768 1.00 94.88 97 THR A O 1
ATOM 784 N N . TYR A 1 98 ? 12.553 -2.424 -0.624 1.00 96.00 98 TYR A N 1
ATOM 785 C CA . TYR A 1 98 ? 12.170 -3.053 -1.885 1.00 96.00 98 TYR A CA 1
ATOM 786 C C . TYR A 1 98 ? 12.322 -2.093 -3.075 1.00 96.00 98 TYR A C 1
ATOM 788 O O . TYR A 1 98 ? 12.322 -0.872 -2.941 1.00 96.00 98 TYR A O 1
ATOM 796 N N . GLN A 1 99 ? 12.396 -2.649 -4.284 1.00 96.94 99 GLN A N 1
ATOM 797 C CA . GLN A 1 99 ? 12.278 -1.863 -5.510 1.00 96.94 99 GLN A CA 1
ATOM 798 C C . GLN A 1 99 ? 10.808 -1.495 -5.765 1.00 96.94 99 GLN A C 1
ATOM 800 O O . GLN A 1 99 ? 9.936 -2.352 -5.651 1.00 96.94 99 GLN A O 1
ATOM 805 N N . GLY A 1 100 ? 10.556 -0.250 -6.181 1.00 95.81 100 GLY A N 1
ATOM 806 C CA . G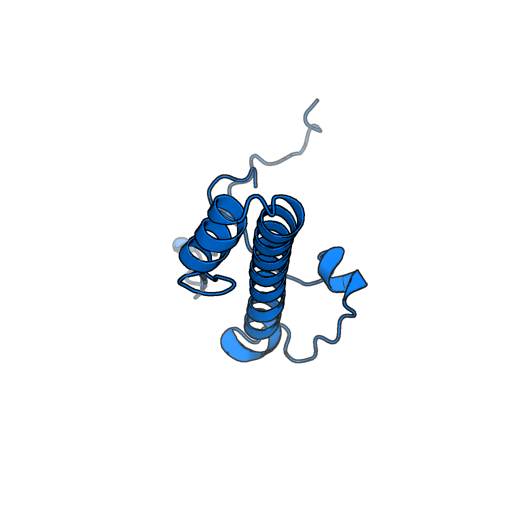LY A 1 100 ? 9.226 0.251 -6.547 1.00 95.81 100 GLY A CA 1
ATOM 807 C C . GLY A 1 100 ? 8.577 1.118 -5.465 1.00 95.81 100 GLY A C 1
ATOM 808 O O . GLY A 1 100 ? 9.000 1.126 -4.315 1.00 95.81 100 GLY A O 1
ATOM 809 N N . ILE A 1 101 ? 7.544 1.869 -5.850 1.00 96.06 101 ILE A N 1
ATOM 810 C CA . ILE A 1 101 ? 6.801 2.783 -4.970 1.00 96.06 101 ILE A CA 1
ATOM 811 C C . ILE A 1 101 ? 5.292 2.560 -5.114 1.00 96.06 101 ILE A C 1
ATOM 813 O O . ILE A 1 101 ? 4.817 2.121 -6.161 1.00 96.06 101 ILE A O 1
ATOM 817 N N . ARG A 1 102 ? 4.530 2.905 -4.071 1.00 96.25 102 ARG A N 1
ATOM 818 C CA . ARG A 1 102 ? 3.055 2.848 -4.045 1.00 96.25 102 ARG A CA 1
ATOM 819 C C . ARG A 1 102 ? 2.443 4.202 -3.629 1.00 96.25 102 ARG A C 1
ATOM 821 O O . ARG A 1 102 ? 1.795 4.278 -2.586 1.00 96.25 102 ARG A O 1
ATOM 828 N N . PRO A 1 103 ? 2.682 5.289 -4.393 1.00 94.94 103 PRO A N 1
ATOM 829 C CA . PRO A 1 103 ? 2.238 6.630 -4.019 1.00 94.94 103 PRO A CA 1
ATOM 830 C C . PRO A 1 103 ? 0.712 6.688 -3.872 1.00 94.94 103 PRO A C 1
ATOM 832 O O . PRO A 1 103 ? -0.026 6.175 -4.715 1.00 94.94 103 PRO A O 1
ATOM 835 N N . ALA A 1 104 ? 0.244 7.334 -2.805 1.00 94.50 104 ALA A N 1
ATOM 836 C CA . ALA A 1 104 ? -1.173 7.473 -2.495 1.00 94.50 104 ALA A CA 1
ATOM 837 C C . ALA A 1 104 ? -1.657 8.908 -2.780 1.00 94.50 104 ALA A C 1
ATOM 839 O O . ALA A 1 104 ? -1.029 9.867 -2.321 1.00 94.50 104 ALA A O 1
ATOM 840 N N . PRO A 1 105 ? -2.781 9.099 -3.499 1.00 88.44 105 PRO A N 1
ATOM 841 C CA . PRO A 1 105 ? -3.370 10.421 -3.686 1.00 88.44 105 PRO A CA 1
ATOM 842 C C . PRO A 1 105 ? -3.634 11.120 -2.347 1.00 88.44 105 PRO A C 1
ATOM 844 O O . PRO A 1 105 ? -4.216 10.533 -1.439 1.00 88.44 105 PRO A O 1
ATOM 847 N N . GLY A 1 106 ? -3.225 12.384 -2.240 1.00 87.88 106 GLY A N 1
ATOM 848 C CA . GLY A 1 106 ? -3.328 13.172 -1.006 1.00 87.88 106 GLY A CA 1
ATOM 849 C C . GLY A 1 106 ? -2.033 13.249 -0.195 1.00 87.88 106 GLY A C 1
ATOM 850 O O . GLY A 1 106 ? -1.934 14.111 0.675 1.00 87.88 106 GLY A O 1
ATOM 851 N N . TYR A 1 107 ? -1.025 12.433 -0.517 1.00 80.12 107 TYR A N 1
ATOM 852 C CA . TYR A 1 107 ? 0.311 12.528 0.072 1.00 80.12 107 TYR A CA 1
ATOM 853 C C . TYR A 1 107 ? 1.274 13.297 -0.848 1.00 80.12 107 TYR A C 1
ATOM 855 O O . TYR A 1 107 ? 1.170 13.180 -2.073 1.00 80.12 107 TYR A O 1
ATOM 863 N N . PRO A 1 108 ? 2.221 14.077 -0.290 1.00 70.12 108 PRO A N 1
ATOM 864 C CA . PRO A 1 108 ? 3.380 14.550 -1.039 1.00 70.12 108 PRO A CA 1
ATOM 865 C C . PRO A 1 108 ? 4.183 13.348 -1.552 1.00 70.12 108 PRO A C 1
ATOM 867 O O . PRO A 1 108 ? 4.460 12.432 -0.778 1.00 70.12 108 PRO A O 1
ATOM 870 N N . ALA A 1 109 ? 4.517 13.362 -2.841 1.00 69.88 109 ALA A N 1
ATOM 871 C CA . ALA A 1 109 ? 5.330 12.349 -3.508 1.00 69.88 109 ALA A CA 1
ATOM 872 C C . ALA A 1 109 ? 6.737 12.880 -3.795 1.00 69.88 109 ALA A C 1
ATOM 874 O O . ALA A 1 109 ? 6.858 14.109 -4.026 1.00 69.88 109 ALA A O 1
#

pLDDT: mean 92.15, std 10.39, range [42.06, 98.38]

Foldseek 3Di:
DPDPDDDPDDPCVPFDDVVVVDDGDDDADAFWLDPDLVVVLVVCVVVVNVVVNVVSVVVRVVSRVVVVLVVVVCCCQPVVRVCVVDDDDPVCSVVVVDPDDHDDPPDDD

Radius of gyration: 19.48 Å; Cα contacts (8 Å, |Δi|>4): 58; chains: 1; bounding box: 46×40×55 Å

Solvent-accessible surface area (backbone atoms only — not comparable to full-atom values): 7141 Å² total; per-residue (Å²): 131,80,63,99,79,68,76,89,82,54,84,68,76,81,47,70,54,79,89,73,70,61,90,72,86,87,86,85,86,87,77,69,61,64,87,67,57,66,63,55,36,52,48,26,55,73,69,71,32,59,66,60,28,53,49,52,54,52,51,37,52,53,42,24,53,51,47,49,53,53,51,49,51,43,33,39,32,64,77,71,37,87,40,59,85,70,82,75,53,74,71,43,56,75,66,56,75,62,89,82,86,83,88,54,94,93,57,93,127